Protein AF-Q8VHY5-F1 (afdb_monomer_lite)

Secondary structure (DSSP, 8-state):
-B----STT----B----B--SSS---TT--B---TTEE--TT-PPPTTT----SSEEE-SST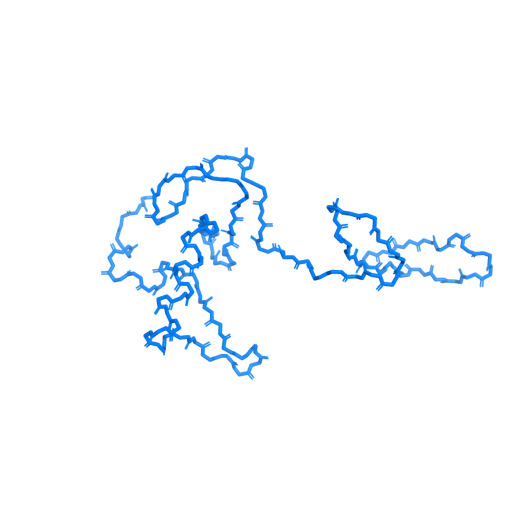T--EEEHHHHHHHHHHHHHTT-PEEETTTEEE---GGGG-TT-SS---

pLDDT: mean 89.67, std 14.35, range [38.22, 98.12]

Foldseek 3Di:
DWDQDPDPPDRGTDDDDFAADPPDDDDPVHTDDDPPQWDAPPVQQAAPPPRHRDPTWGFFPDPVRHIHRPVVVVVVVVVCVVVVNFDQDPVPGTHDHDPCVPPPPPVDDDD

Sequence (111 aa):
MSGECQSPDCPGTRAEFFFKCGAHPTSDKDTSVALNLITNNSRSIPCIACTDVRNPVLVFQCNHRHVICLDCFHLYCVTRLNDRQFVHDAQLGYSLPCVVRFLPGLQGSIP

Structure (mmCIF, N/CA/C/O backbone):
data_AF-Q8VHY5-F1
#
_entry.id   AF-Q8VHY5-F1
#
loop_
_atom_site.group_PDB
_atom_site.id
_atom_site.type_symbol
_atom_site.label_atom_id
_atom_site.label_alt_id
_atom_site.label_comp_id
_atom_site.label_asym_id
_atom_site.label_entity_id
_atom_site.label_seq_id
_atom_site.pdbx_PDB_ins_code
_atom_site.Cartn_x
_atom_site.Cartn_y
_atom_site.Cartn_z
_atom_site.occupancy
_atom_site.B_iso_or_equiv
_atom_site.auth_seq_id
_atom_site.auth_comp_id
_atom_site.auth_asym_id
_atom_site.auth_atom_id
_atom_site.pdbx_PDB_model_num
ATOM 1 N N . MET A 1 1 ? 3.766 -11.323 -19.517 1.00 65.25 1 MET A N 1
ATOM 2 C CA . MET A 1 1 ? 4.165 -10.202 -20.394 1.00 65.25 1 MET A CA 1
ATOM 3 C C . MET A 1 1 ? 5.476 -10.576 -21.051 1.00 65.25 1 MET A C 1
ATOM 5 O O . MET A 1 1 ? 6.367 -11.041 -20.350 1.00 65.25 1 MET A O 1
ATOM 9 N N . SER A 1 2 ? 5.555 -10.430 -22.366 1.00 89.06 2 SER A N 1
ATOM 10 C CA . SER A 1 2 ? 6.717 -10.760 -23.193 1.00 89.06 2 SER A CA 1
ATOM 11 C C . SER A 1 2 ? 7.048 -9.578 -24.099 1.00 89.06 2 SER A C 1
ATOM 13 O O . SER A 1 2 ? 6.198 -8.720 -24.334 1.00 89.06 2 SER A O 1
ATOM 15 N N . GLY A 1 3 ? 8.284 -9.526 -24.573 1.00 91.81 3 GLY A N 1
ATOM 16 C CA . GLY A 1 3 ? 8.780 -8.514 -25.502 1.00 91.81 3 GLY A CA 1
ATOM 17 C C . GLY A 1 3 ? 10.021 -9.030 -26.220 1.00 91.81 3 GLY A C 1
ATOM 18 O O . GLY A 1 3 ? 10.294 -10.224 -26.163 1.00 91.81 3 GLY A O 1
ATOM 19 N N . GLU A 1 4 ? 10.774 -8.143 -26.862 1.00 94.44 4 GLU A N 1
ATOM 20 C CA . GLU A 1 4 ? 12.058 -8.470 -27.492 1.00 94.44 4 GLU A CA 1
ATOM 21 C C . GLU A 1 4 ? 13.159 -7.589 -26.900 1.00 94.44 4 GLU A C 1
ATOM 23 O O . GLU A 1 4 ? 13.036 -6.357 -26.862 1.00 94.44 4 GLU A O 1
ATOM 28 N N . CYS A 1 5 ? 14.225 -8.220 -26.407 1.00 95.81 5 CYS A N 1
ATOM 29 C CA . CYS A 1 5 ? 15.382 -7.512 -25.882 1.00 95.81 5 CYS A CA 1
ATOM 30 C C . CYS A 1 5 ? 16.131 -6.803 -27.015 1.00 95.81 5 CYS A C 1
ATOM 32 O O . CYS A 1 5 ? 16.474 -7.411 -28.021 1.00 95.81 5 CYS A O 1
ATOM 34 N N . GLN A 1 6 ? 16.412 -5.513 -26.829 1.00 96.38 6 GLN A N 1
ATOM 35 C CA . GLN A 1 6 ? 17.095 -4.686 -27.830 1.00 96.38 6 GLN A CA 1
ATOM 36 C C . GLN A 1 6 ? 18.628 -4.806 -27.767 1.00 96.38 6 GLN A C 1
ATOM 38 O O . GLN A 1 6 ? 19.336 -4.130 -28.509 1.00 96.38 6 GLN A O 1
ATOM 43 N N . SER A 1 7 ? 19.164 -5.632 -26.864 1.00 95.19 7 SER A N 1
ATOM 44 C CA . SER A 1 7 ? 20.597 -5.918 -26.821 1.00 95.19 7 SER A CA 1
ATOM 45 C C . SER A 1 7 ? 20.991 -6.835 -27.986 1.00 95.19 7 SER A C 1
ATOM 47 O O . SER A 1 7 ? 20.295 -7.824 -28.228 1.00 95.19 7 SER A O 1
ATOM 49 N N . PRO A 1 8 ? 22.104 -6.550 -28.687 1.00 95.56 8 PRO A N 1
ATOM 50 C CA . PRO A 1 8 ? 22.569 -7.396 -29.781 1.00 95.56 8 PRO A CA 1
ATOM 51 C C . PRO A 1 8 ? 22.825 -8.824 -29.288 1.00 95.56 8 PRO A C 1
ATOM 53 O O . PRO A 1 8 ? 23.297 -9.024 -28.168 1.00 95.56 8 PRO A O 1
ATOM 56 N N . ASP A 1 9 ? 22.465 -9.803 -30.121 1.00 94.62 9 ASP A N 1
ATOM 57 C CA . ASP A 1 9 ? 22.622 -11.242 -29.866 1.00 94.62 9 ASP A CA 1
ATOM 58 C C . ASP A 1 9 ? 21.925 -11.766 -28.593 1.00 94.62 9 ASP A C 1
ATOM 60 O O . ASP A 1 9 ? 22.271 -12.825 -28.066 1.00 94.62 9 ASP A O 1
ATOM 64 N N . CYS A 1 10 ? 20.904 -11.056 -28.097 1.00 94.06 10 CYS A N 1
ATOM 65 C CA . CYS A 1 10 ? 20.124 -11.476 -26.937 1.00 94.06 10 CYS A CA 1
ATOM 66 C C . CYS A 1 10 ? 18.754 -12.043 -27.354 1.00 94.06 10 CYS A C 1
ATOM 68 O O . CYS A 1 10 ? 17.859 -11.276 -27.708 1.00 94.06 10 CYS A O 1
ATOM 70 N N . PRO A 1 11 ? 18.508 -13.362 -27.228 1.00 93.81 11 PRO A N 1
ATOM 71 C CA . PRO A 1 11 ? 17.203 -13.966 -27.523 1.00 93.81 11 PRO A CA 1
ATOM 72 C C . PRO A 1 11 ? 16.173 -13.751 -26.394 1.00 93.81 11 PRO A C 1
ATOM 74 O O . PRO A 1 11 ? 15.187 -14.482 -26.287 1.00 93.81 11 PRO A O 1
ATOM 77 N N . GLY A 1 12 ? 16.420 -12.802 -25.487 1.00 93.19 12 GLY A N 1
ATOM 78 C CA . GLY A 1 12 ? 15.607 -12.578 -24.299 1.00 93.19 12 GLY A CA 1
ATOM 79 C C . GLY A 1 12 ? 14.220 -12.045 -24.649 1.00 93.19 12 GLY A C 1
ATOM 80 O O . GLY A 1 12 ? 14.090 -10.957 -25.204 1.00 93.19 12 GLY A O 1
ATOM 81 N N . THR A 1 13 ? 13.181 -12.790 -24.268 1.00 95.06 13 THR A N 1
ATOM 82 C CA . THR A 1 13 ? 11.778 -12.419 -24.534 1.00 95.06 13 THR A CA 1
ATOM 83 C C . THR A 1 13 ? 10.950 -12.137 -23.281 1.00 95.06 13 THR A C 1
ATOM 85 O O . THR A 1 13 ? 9.778 -11.752 -23.354 1.00 95.06 13 THR A O 1
ATOM 88 N N . ARG A 1 14 ? 11.545 -12.327 -22.100 1.00 95.12 14 ARG A N 1
ATOM 89 C CA . ARG A 1 14 ? 10.889 -12.153 -20.804 1.00 95.12 14 ARG A CA 1
ATOM 90 C C . ARG A 1 14 ? 11.227 -10.786 -20.220 1.00 95.12 14 ARG A C 1
ATOM 92 O O . ARG A 1 14 ? 12.394 -10.455 -20.056 1.00 95.12 14 ARG A O 1
ATOM 99 N N . ALA A 1 15 ? 10.193 -10.032 -19.856 1.00 94.06 15 ALA A N 1
ATOM 100 C CA . ALA A 1 15 ? 10.347 -8.800 -19.094 1.00 94.06 15 ALA A CA 1
ATOM 101 C C . ALA A 1 15 ? 10.432 -9.101 -17.591 1.00 94.06 15 ALA A C 1
ATOM 103 O O . ALA A 1 15 ? 9.618 -9.861 -17.054 1.00 94.06 15 ALA A O 1
ATOM 104 N N . GLU A 1 16 ? 11.385 -8.464 -16.917 1.00 92.56 16 GLU A N 1
ATOM 105 C CA . GLU A 1 16 ? 11.508 -8.455 -15.462 1.00 92.56 16 GLU A CA 1
ATOM 106 C C . GLU A 1 16 ? 11.246 -7.039 -14.951 1.00 92.56 16 GLU A C 1
ATOM 108 O O . GLU A 1 16 ? 11.837 -6.072 -15.428 1.00 92.56 16 GLU A O 1
ATOM 113 N N . PHE A 1 17 ? 10.318 -6.917 -14.001 1.00 93.25 17 PHE A N 1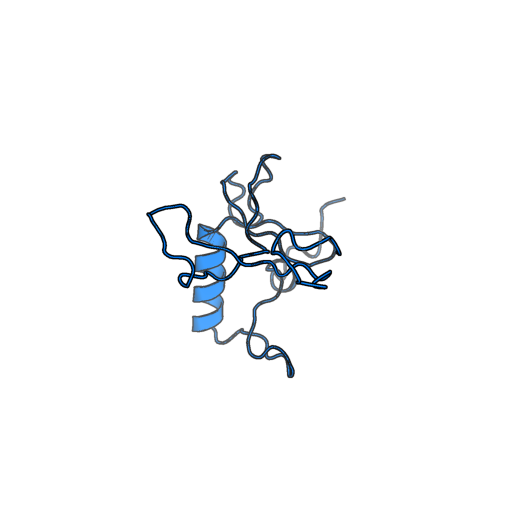
ATOM 114 C CA . PHE A 1 17 ? 9.909 -5.632 -13.444 1.00 93.25 17 PHE A CA 1
ATOM 115 C C . PHE A 1 17 ? 10.512 -5.452 -12.058 1.00 93.25 17 PHE A C 1
ATOM 117 O O . PHE A 1 17 ? 10.428 -6.343 -11.213 1.00 93.25 17 PHE A O 1
ATOM 124 N N . PHE A 1 18 ? 11.054 -4.268 -11.811 1.00 94.31 18 PHE A N 1
ATOM 125 C CA . PHE A 1 18 ? 11.532 -3.838 -10.505 1.00 94.31 18 PHE A CA 1
ATOM 126 C C . PHE A 1 18 ? 11.159 -2.371 -10.289 1.00 94.31 18 PHE A C 1
ATOM 128 O O . PHE A 1 18 ? 10.818 -1.651 -11.229 1.00 94.31 18 PHE A O 1
ATOM 135 N N . PHE A 1 19 ? 11.217 -1.928 -9.037 1.00 94.44 19 PHE A N 1
ATOM 136 C CA . PHE A 1 19 ? 10.914 -0.554 -8.651 1.00 94.44 19 PHE A CA 1
ATOM 137 C C . PHE A 1 19 ? 12.147 0.089 -8.026 1.00 94.44 19 PHE A C 1
ATOM 139 O O . PHE A 1 19 ? 12.989 -0.601 -7.455 1.00 94.44 19 PHE A O 1
ATOM 146 N N . LYS A 1 20 ? 12.237 1.414 -8.128 1.00 95.31 20 LYS A N 1
ATOM 147 C CA . LYS A 1 20 ? 13.257 2.244 -7.478 1.00 95.31 20 LYS A CA 1
ATOM 148 C C . LYS A 1 20 ? 12.569 3.360 -6.691 1.00 95.31 20 LYS A C 1
ATOM 150 O O . LYS A 1 20 ? 11.429 3.722 -6.992 1.00 95.31 20 LYS A O 1
ATOM 155 N N . CYS A 1 21 ? 13.260 3.923 -5.704 1.00 95.00 21 CYS A N 1
ATOM 156 C CA . CYS A 1 21 ? 12.783 5.113 -5.007 1.00 95.00 21 CYS A CA 1
ATOM 157 C C . CYS A 1 21 ? 12.771 6.318 -5.962 1.00 95.00 21 CYS A C 1
ATOM 159 O O . CYS A 1 21 ? 13.777 6.616 -6.599 1.00 95.00 21 CYS A O 1
ATOM 161 N N . GLY A 1 22 ? 11.637 7.019 -6.046 1.00 92.88 22 GLY A N 1
ATOM 162 C CA . GLY A 1 22 ? 11.486 8.214 -6.886 1.00 92.88 22 GLY A CA 1
ATOM 163 C C . GLY A 1 22 ? 11.865 9.532 -6.203 1.00 92.88 22 GLY A C 1
ATOM 164 O O . GLY A 1 22 ? 11.785 10.579 -6.836 1.00 92.88 22 GLY A O 1
ATOM 165 N N . ALA A 1 23 ? 12.236 9.510 -4.918 1.00 94.19 23 ALA A N 1
ATOM 166 C CA . ALA A 1 23 ? 12.495 10.723 -4.134 1.00 94.19 23 ALA A CA 1
ATOM 167 C C . ALA A 1 23 ? 13.939 11.241 -4.244 1.00 94.19 23 ALA A C 1
ATOM 169 O O . ALA A 1 23 ? 14.222 12.364 -3.834 1.00 94.19 23 ALA A O 1
ATOM 170 N N . HIS A 1 24 ? 14.861 10.432 -4.765 1.00 92.00 24 HIS A N 1
ATOM 171 C CA . HIS A 1 24 ? 16.271 10.783 -4.899 1.00 92.00 24 HIS A CA 1
ATOM 172 C C . HIS A 1 24 ? 16.912 10.020 -6.066 1.00 92.00 24 HIS A C 1
ATOM 174 O O . HIS A 1 24 ? 16.368 9.005 -6.509 1.00 92.00 24 HIS A O 1
ATOM 180 N N . PRO A 1 25 ? 18.078 10.470 -6.564 1.00 92.81 25 PRO A N 1
ATOM 181 C CA . PRO A 1 25 ? 18.855 9.704 -7.532 1.00 92.81 25 PRO A CA 1
ATOM 182 C C . PRO A 1 25 ? 19.168 8.295 -7.007 1.00 92.81 25 PRO A C 1
ATOM 184 O O . PRO A 1 25 ? 19.454 8.117 -5.820 1.00 92.81 25 PRO A O 1
ATOM 187 N N . THR A 1 26 ? 19.099 7.296 -7.886 1.00 93.50 26 THR A N 1
ATOM 188 C CA . THR A 1 26 ? 19.331 5.875 -7.575 1.00 93.50 26 THR A CA 1
ATOM 189 C C . THR A 1 26 ? 20.175 5.222 -8.667 1.00 93.50 26 THR A C 1
ATOM 191 O O . THR A 1 26 ? 20.040 5.552 -9.846 1.00 93.50 26 THR A O 1
ATOM 194 N N . SER A 1 27 ? 21.049 4.291 -8.286 1.00 91.00 27 SER A N 1
ATOM 195 C CA . SER A 1 27 ? 21.789 3.443 -9.224 1.00 91.00 27 SER A CA 1
ATOM 196 C C . SER A 1 27 ? 20.906 2.312 -9.767 1.00 91.00 27 SER A C 1
ATOM 198 O O . SER A 1 27 ? 19.767 2.118 -9.340 1.00 91.00 27 SER A O 1
ATOM 200 N N . ASP A 1 28 ? 21.409 1.531 -10.724 1.00 83.38 28 ASP A N 1
ATOM 201 C CA . ASP A 1 28 ? 20.668 0.385 -11.279 1.00 83.38 28 ASP A CA 1
ATOM 202 C C . ASP A 1 28 ? 20.498 -0.783 -10.319 1.00 83.38 28 ASP A C 1
ATOM 204 O O . ASP A 1 28 ? 19.574 -1.575 -10.478 1.00 83.38 28 ASP A O 1
ATOM 208 N N . LYS A 1 29 ? 21.336 -0.856 -9.285 1.00 87.69 29 LYS A N 1
ATOM 209 C CA . LYS A 1 29 ? 21.249 -1.902 -8.264 1.00 87.69 29 LYS A CA 1
ATOM 210 C C . LYS A 1 29 ? 20.331 -1.519 -7.102 1.00 87.69 29 LYS A C 1
ATOM 212 O O . LYS A 1 29 ? 19.952 -2.390 -6.321 1.00 87.69 29 LYS A O 1
ATOM 217 N N . ASP A 1 30 ? 19.937 -0.250 -7.012 1.00 88.94 30 ASP A N 1
ATOM 218 C CA . ASP A 1 30 ? 19.105 0.263 -5.925 1.00 88.94 30 ASP A CA 1
ATOM 219 C C . ASP A 1 30 ? 17.629 -0.031 -6.201 1.00 88.94 30 ASP A C 1
ATOM 221 O O . ASP A 1 30 ? 16.889 0.797 -6.735 1.00 88.94 30 ASP A O 1
ATOM 225 N N . THR A 1 31 ? 17.201 -1.242 -5.848 1.00 93.31 31 THR A N 1
ATOM 226 C CA . THR A 1 31 ? 15.802 -1.668 -5.975 1.00 93.31 31 THR A CA 1
ATOM 227 C C . THR A 1 31 ? 15.010 -1.409 -4.692 1.00 93.31 31 THR A C 1
ATOM 229 O O . THR A 1 31 ? 15.545 -1.356 -3.586 1.00 93.31 31 THR A O 1
ATOM 232 N N . SER A 1 32 ? 13.705 -1.205 -4.833 1.00 94.19 32 SER A N 1
ATOM 233 C CA . SER A 1 32 ? 12.756 -0.987 -3.740 1.00 94.19 32 SER A CA 1
ATOM 234 C C . SER A 1 32 ? 11.566 -1.930 -3.881 1.00 94.19 32 SER A C 1
ATOM 236 O O . SER A 1 32 ? 11.165 -2.285 -4.990 1.00 94.19 32 SER A O 1
ATOM 238 N N . VAL A 1 33 ? 10.981 -2.330 -2.752 1.00 95.12 33 VAL A N 1
ATOM 239 C CA . VAL A 1 33 ? 9.785 -3.181 -2.744 1.00 95.12 33 VAL A CA 1
ATOM 240 C C . VAL A 1 33 ? 8.568 -2.355 -3.151 1.00 95.12 33 VAL A C 1
ATOM 242 O O . VAL A 1 33 ? 8.335 -1.265 -2.629 1.00 95.12 33 VAL A O 1
ATOM 245 N N . ALA A 1 34 ? 7.765 -2.890 -4.067 1.00 94.75 34 ALA A N 1
ATOM 246 C CA . ALA A 1 34 ? 6.507 -2.272 -4.453 1.00 94.75 34 ALA A CA 1
ATOM 247 C C . ALA A 1 34 ? 5.453 -2.466 -3.358 1.00 94.75 34 ALA A C 1
ATOM 249 O O . ALA A 1 34 ? 5.075 -3.592 -3.035 1.00 94.75 34 ALA A O 1
ATOM 250 N N . LEU A 1 35 ? 4.922 -1.365 -2.831 1.00 95.38 35 LEU A N 1
ATOM 251 C CA . LEU A 1 35 ? 3.808 -1.388 -1.885 1.00 95.38 35 LEU A CA 1
ATOM 252 C C . LEU A 1 35 ? 2.482 -1.446 -2.654 1.00 95.38 35 LEU A C 1
ATOM 254 O O . LEU A 1 35 ? 1.750 -0.467 -2.742 1.00 95.38 35 LEU A O 1
ATOM 258 N N . ASN A 1 36 ? 2.181 -2.609 -3.231 1.00 95.19 36 ASN A N 1
ATOM 259 C CA . ASN A 1 36 ? 1.081 -2.829 -4.180 1.00 95.19 36 ASN A CA 1
ATOM 260 C C . ASN A 1 36 ? -0.332 -2.569 -3.623 1.00 95.19 36 ASN A C 1
ATOM 262 O O . ASN A 1 36 ? -1.277 -2.445 -4.399 1.00 95.19 36 ASN A O 1
ATOM 266 N N . LEU A 1 37 ? -0.494 -2.514 -2.299 1.00 95.94 37 LEU A N 1
ATOM 267 C CA . LEU A 1 37 ? -1.771 -2.181 -1.656 1.00 95.94 37 LEU A CA 1
ATOM 268 C C . LEU A 1 37 ? -1.964 -0.671 -1.467 1.00 95.94 37 LEU A C 1
ATOM 270 O O . LEU A 1 37 ? -3.097 -0.218 -1.292 1.00 95.94 37 LEU A O 1
ATOM 274 N N . ILE A 1 38 ? -0.880 0.111 -1.509 1.00 97.31 38 ILE A N 1
ATOM 275 C CA . ILE A 1 38 ? -0.934 1.568 -1.408 1.00 97.31 38 ILE A CA 1
ATOM 276 C C . ILE A 1 38 ? -1.288 2.126 -2.782 1.00 97.31 38 ILE A C 1
ATOM 278 O O . ILE A 1 38 ? -0.598 1.902 -3.771 1.00 97.31 38 ILE A O 1
ATOM 282 N N . THR A 1 39 ? -2.397 2.851 -2.838 1.00 96.56 39 THR A N 1
ATOM 283 C CA . THR A 1 39 ? -2.997 3.352 -4.070 1.00 96.56 39 THR A CA 1
ATOM 284 C C . THR A 1 39 ? -3.233 4.856 -3.957 1.00 96.56 39 THR A C 1
ATOM 286 O O . THR A 1 39 ? -3.582 5.370 -2.892 1.00 96.56 39 THR A O 1
ATOM 289 N N . ASN A 1 40 ? -3.071 5.575 -5.069 1.00 97.38 40 ASN A N 1
ATOM 290 C CA . ASN A 1 40 ? -3.497 6.969 -5.167 1.00 97.38 40 ASN A CA 1
ATOM 291 C C . ASN A 1 40 ? -5.030 7.054 -5.041 1.00 97.38 40 ASN A C 1
ATOM 293 O O . ASN A 1 40 ? -5.758 6.368 -5.762 1.00 97.38 40 ASN A O 1
ATOM 297 N N . ASN A 1 41 ? -5.523 7.900 -4.140 1.00 97.06 41 ASN A N 1
ATOM 298 C CA . ASN A 1 41 ? -6.946 8.086 -3.881 1.00 97.06 41 ASN A CA 1
ATOM 299 C C . ASN A 1 41 ? -7.597 9.073 -4.863 1.00 97.06 41 ASN A C 1
ATOM 301 O O . ASN A 1 41 ? -8.229 10.050 -4.466 1.00 97.06 41 ASN A O 1
ATOM 305 N N . SER A 1 42 ? -7.471 8.811 -6.162 1.00 96.75 42 SER A N 1
ATOM 306 C CA . SER A 1 42 ? -8.023 9.674 -7.218 1.00 96.75 42 SER A CA 1
ATOM 307 C C . SER A 1 42 ? -9.554 9.753 -7.226 1.00 96.75 42 SER A C 1
ATOM 309 O O . SER A 1 42 ? -10.123 10.637 -7.858 1.00 96.75 42 SER A O 1
ATOM 311 N N . ARG A 1 43 ? -10.226 8.827 -6.531 1.00 96.56 43 ARG A N 1
ATOM 312 C CA . ARG A 1 43 ? -11.688 8.769 -6.391 1.00 96.56 43 ARG A CA 1
ATOM 313 C C . ARG A 1 43 ? -12.199 9.411 -5.100 1.00 96.56 43 ARG A C 1
ATOM 315 O O . ARG A 1 43 ? -13.391 9.314 -4.831 1.00 96.56 43 ARG A O 1
ATOM 322 N N . SER A 1 44 ? -11.319 10.019 -4.300 1.00 96.69 44 SER A N 1
ATOM 323 C CA . SER A 1 44 ? -11.678 10.685 -3.042 1.00 96.69 44 SER A CA 1
ATOM 324 C C . SER A 1 44 ? -12.473 9.788 -2.083 1.00 96.69 44 SER A C 1
ATOM 326 O O . SER A 1 44 ? -13.402 10.242 -1.420 1.00 96.69 44 SER A O 1
ATOM 328 N N . ILE A 1 45 ? -12.128 8.496 -2.019 1.00 97.25 45 ILE A N 1
ATOM 329 C CA . ILE A 1 45 ? -12.807 7.532 -1.148 1.00 97.25 45 ILE A CA 1
ATOM 330 C C . ILE A 1 45 ? -12.433 7.838 0.311 1.00 97.25 45 ILE A C 1
ATOM 332 O O . ILE A 1 45 ? -11.235 7.919 0.613 1.00 97.25 45 ILE A O 1
ATOM 336 N N . PRO A 1 46 ? -13.409 8.013 1.217 1.00 97.38 46 PRO A N 1
ATOM 337 C CA . PRO A 1 46 ? -13.132 8.293 2.619 1.00 97.38 46 PRO A CA 1
ATOM 338 C C . PRO A 1 46 ? -12.525 7.076 3.326 1.00 97.38 46 PRO A C 1
ATOM 340 O O . PRO A 1 46 ? -12.808 5.922 2.999 1.00 97.38 46 PRO A O 1
ATOM 343 N N . CYS A 1 47 ? -11.684 7.338 4.325 1.00 97.44 47 CYS A N 1
ATOM 344 C CA . CYS A 1 47 ? -11.132 6.314 5.201 1.00 97.44 47 CYS A CA 1
ATOM 345 C C . CYS A 1 47 ? -12.248 5.630 6.000 1.00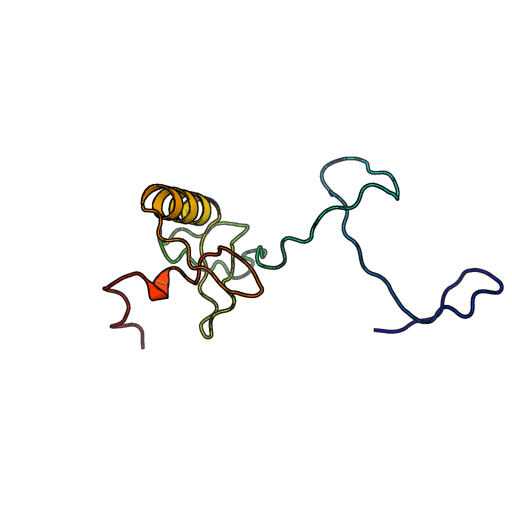 97.44 47 CYS A C 1
ATOM 347 O O . CYS A 1 47 ? -13.055 6.299 6.638 1.00 97.44 47 CYS A O 1
ATOM 349 N N . ILE A 1 48 ? -12.238 4.299 6.062 1.00 96.00 48 ILE A N 1
ATOM 350 C CA . ILE A 1 48 ? -13.244 3.538 6.815 1.00 96.00 48 ILE A CA 1
ATOM 351 C C . ILE A 1 48 ? -13.224 3.783 8.333 1.00 96.00 48 ILE A C 1
ATOM 353 O O . ILE A 1 48 ? -14.213 3.520 9.006 1.00 96.00 48 ILE A O 1
ATOM 357 N N . ALA A 1 49 ? -12.102 4.258 8.883 1.00 94.75 49 ALA A N 1
ATOM 358 C CA . ALA A 1 49 ? -11.945 4.473 10.320 1.00 94.75 49 ALA A CA 1
ATOM 359 C C . ALA A 1 49 ? -12.256 5.917 10.739 1.00 94.75 49 ALA A C 1
ATOM 361 O O . ALA A 1 49 ? -13.023 6.128 11.671 1.00 94.75 49 ALA A O 1
ATOM 362 N N . CYS A 1 50 ? -11.664 6.909 10.065 1.00 96.56 50 CYS A N 1
ATOM 363 C CA . CYS A 1 50 ? -11.815 8.321 10.437 1.00 96.56 50 CYS A CA 1
ATOM 364 C C . CYS A 1 50 ? -12.733 9.122 9.513 1.00 96.56 50 CYS A C 1
ATOM 366 O O . CYS A 1 50 ? -12.955 10.297 9.775 1.00 96.56 50 CYS A O 1
ATOM 368 N N . THR A 1 51 ? -13.250 8.533 8.431 1.00 96.06 51 THR A N 1
ATOM 369 C CA . THR A 1 51 ? -14.097 9.185 7.410 1.00 96.06 51 THR A CA 1
ATOM 370 C C . THR A 1 51 ? -13.439 10.320 6.609 1.00 96.06 51 THR A C 1
ATOM 372 O O . THR A 1 51 ? -14.005 10.761 5.613 1.00 96.06 51 THR A O 1
ATOM 375 N N . ASP A 1 52 ? -12.209 10.723 6.944 1.00 97.38 52 ASP A N 1
ATOM 376 C CA . ASP A 1 52 ? -11.433 11.691 6.163 1.00 97.38 52 ASP A CA 1
ATOM 377 C C . ASP A 1 52 ? -11.059 11.156 4.774 1.00 97.38 52 ASP A C 1
ATOM 379 O O . ASP A 1 52 ? -10.693 9.988 4.602 1.00 97.38 52 ASP A O 1
ATOM 383 N N . VAL A 1 53 ? -11.008 12.058 3.792 1.00 97.19 53 VAL A N 1
ATOM 384 C CA . VAL A 1 53 ? -10.399 11.803 2.481 1.00 97.19 53 VAL A CA 1
ATOM 385 C C . VAL A 1 53 ? -8.907 12.140 2.545 1.00 97.19 53 VAL A C 1
ATOM 387 O O . VAL A 1 53 ? -8.525 13.290 2.750 1.00 97.19 53 VAL A O 1
ATOM 390 N N . ARG A 1 54 ? -8.045 11.133 2.363 1.00 97.69 54 ARG A N 1
ATOM 391 C CA . ARG A 1 54 ? -6.574 11.268 2.362 1.00 97.69 54 ARG A CA 1
ATOM 392 C C . ARG A 1 54 ? -5.972 10.695 1.083 1.00 97.69 54 ARG A C 1
ATOM 394 O O . ARG A 1 54 ? -6.624 9.919 0.390 1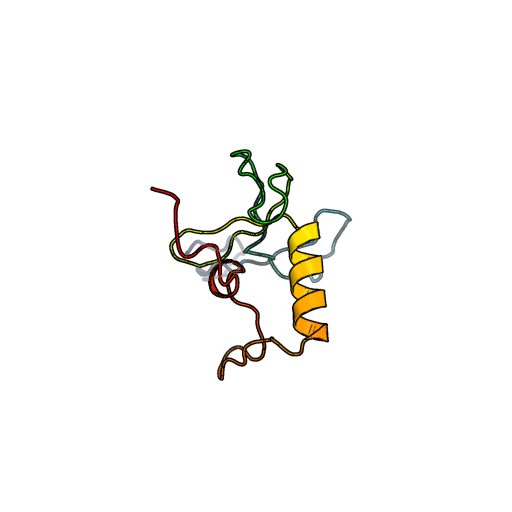.00 97.69 54 ARG A O 1
ATOM 401 N N . ASN A 1 55 ? -4.727 11.054 0.783 1.00 96.94 55 ASN A N 1
ATOM 402 C CA . ASN A 1 55 ? -3.965 10.494 -0.328 1.00 96.94 55 ASN A CA 1
ATOM 403 C C . ASN A 1 55 ? -2.478 10.369 0.058 1.00 96.94 55 ASN A C 1
ATOM 405 O O . ASN A 1 55 ? -1.921 11.356 0.538 1.00 96.94 55 ASN A O 1
ATOM 409 N N . PRO A 1 56 ? -1.819 9.221 -0.179 1.00 97.44 56 PRO A N 1
ATOM 410 C CA . PRO A 1 56 ? -2.372 7.952 -0.667 1.00 97.44 56 PRO A CA 1
ATOM 411 C C . PRO A 1 56 ? -3.182 7.193 0.400 1.00 97.44 56 PRO A C 1
ATOM 413 O O . PRO A 1 56 ? -3.229 7.577 1.569 1.00 97.44 56 PRO A O 1
ATOM 416 N N . VAL A 1 57 ? -3.840 6.109 -0.017 1.00 98.06 57 VAL A N 1
ATOM 417 C CA . VAL A 1 57 ? -4.623 5.209 0.850 1.00 98.06 57 VAL A CA 1
ATOM 418 C C . VAL A 1 57 ? -4.204 3.759 0.647 1.00 98.06 57 VAL A C 1
ATOM 420 O O . VAL A 1 57 ? -3.692 3.398 -0.410 1.00 98.06 57 VAL A O 1
ATOM 423 N N . LEU A 1 58 ? -4.445 2.910 1.643 1.00 98.12 58 LEU A N 1
ATOM 424 C CA . LEU A 1 58 ? -4.284 1.465 1.523 1.00 98.12 58 LEU A CA 1
ATOM 425 C C . LEU A 1 58 ? -5.631 0.821 1.182 1.00 98.12 58 LEU A C 1
ATOM 427 O O . LEU A 1 58 ? -6.647 1.104 1.820 1.00 98.12 58 LEU A O 1
ATOM 431 N N . VAL A 1 59 ? -5.629 -0.065 0.185 1.00 97.50 59 VAL A N 1
ATOM 432 C CA . VAL A 1 59 ? -6.810 -0.817 -0.255 1.00 97.50 59 VAL A CA 1
ATOM 433 C C . VAL A 1 59 ? -6.625 -2.293 0.085 1.00 97.50 59 VAL A C 1
ATOM 435 O O . VAL A 1 59 ? -5.765 -2.968 -0.478 1.00 97.50 59 VAL A O 1
ATOM 438 N N . PHE A 1 60 ? -7.443 -2.818 0.996 1.00 96.19 60 PHE A N 1
ATOM 439 C CA . PHE A 1 60 ? -7.387 -4.232 1.374 1.00 96.19 60 PHE A CA 1
ATOM 440 C C . PHE A 1 60 ? -7.855 -5.144 0.231 1.00 96.19 60 PHE A C 1
ATOM 442 O O . PHE A 1 60 ? -8.808 -4.830 -0.477 1.00 96.19 60 PHE A O 1
ATOM 449 N N . GLN A 1 61 ? -7.282 -6.345 0.123 1.00 93.69 61 GLN A N 1
ATOM 450 C CA . GLN A 1 61 ? -7.666 -7.366 -0.872 1.00 93.69 61 GLN A CA 1
ATOM 451 C C . GLN A 1 61 ? -8.898 -8.200 -0.462 1.00 93.69 61 GLN A C 1
ATOM 453 O O . GLN A 1 61 ? -9.017 -9.373 -0.795 1.00 93.69 61 GLN A O 1
ATOM 458 N N . CYS A 1 62 ? -9.822 -7.610 0.294 1.00 93.31 62 CYS A N 1
ATOM 459 C CA . CYS A 1 62 ? -11.110 -8.236 0.606 1.00 93.31 62 CYS A CA 1
ATOM 460 C C . CYS A 1 62 ? -12.128 -7.987 -0.522 1.00 93.31 62 CYS A C 1
ATOM 462 O O . CYS A 1 62 ? -11.929 -7.081 -1.329 1.00 93.31 62 CYS A O 1
ATOM 464 N N . ASN A 1 63 ? -13.242 -8.729 -0.553 1.00 92.75 63 ASN A N 1
ATOM 465 C CA . ASN A 1 63 ? -14.252 -8.627 -1.623 1.00 92.75 63 ASN A CA 1
ATOM 466 C C . ASN A 1 63 ? -14.754 -7.191 -1.863 1.00 92.75 63 ASN A C 1
ATOM 468 O O . ASN A 1 63 ? -14.914 -6.782 -3.007 1.00 92.75 63 ASN A O 1
ATOM 472 N N . HIS A 1 64 ? -14.941 -6.412 -0.794 1.00 93.56 64 HIS A N 1
ATOM 473 C CA . HIS A 1 64 ? -15.413 -5.022 -0.867 1.00 93.56 64 HIS A CA 1
ATOM 474 C C . HIS A 1 64 ? -14.293 -3.993 -1.065 1.00 93.56 64 HIS A C 1
ATOM 476 O O . HIS A 1 64 ? -14.565 -2.800 -1.128 1.00 93.56 64 HIS A O 1
ATOM 482 N N . ARG A 1 65 ? -13.028 -4.434 -1.135 1.00 93.88 65 ARG A N 1
ATOM 483 C CA . ARG A 1 65 ? -11.849 -3.571 -1.299 1.00 93.88 65 ARG A CA 1
ATOM 484 C C . ARG A 1 65 ? -11.841 -2.367 -0.346 1.00 93.88 65 ARG A C 1
ATOM 486 O O . ARG A 1 65 ? -11.650 -1.233 -0.778 1.00 93.88 65 ARG A O 1
ATOM 493 N N . HIS A 1 66 ? -12.064 -2.616 0.948 1.00 96.12 66 HIS A N 1
ATOM 494 C CA . HIS A 1 66 ? -12.124 -1.555 1.957 1.00 96.12 66 HIS A CA 1
ATOM 495 C C . HIS A 1 66 ? -10.869 -0.672 1.941 1.00 96.12 66 HIS A C 1
ATOM 497 O O . HIS A 1 66 ? -9.747 -1.169 1.799 1.00 96.12 66 HIS A O 1
ATOM 503 N N . VAL A 1 67 ? -11.085 0.630 2.133 1.00 97.12 67 VAL A N 1
ATOM 504 C CA . VAL A 1 67 ? -10.064 1.677 2.040 1.00 97.12 67 VAL A CA 1
ATOM 505 C C . VAL A 1 67 ? -9.772 2.256 3.422 1.00 97.12 67 VAL A C 1
ATOM 507 O O . VAL A 1 67 ? -10.688 2.575 4.179 1.00 97.12 67 VAL A O 1
ATOM 510 N N . ILE A 1 68 ? -8.492 2.415 3.753 1.00 97.94 68 ILE A N 1
ATOM 511 C CA . ILE A 1 68 ? -8.025 3.024 5.004 1.00 97.94 68 ILE A CA 1
ATOM 512 C C . ILE A 1 68 ? -6.894 4.018 4.702 1.00 97.94 68 ILE A C 1
ATOM 514 O O . ILE A 1 68 ? -6.048 3.761 3.844 1.00 97.94 68 ILE A O 1
ATOM 518 N N . CYS A 1 69 ? -6.868 5.173 5.370 1.00 98.12 69 CYS A N 1
ATOM 519 C CA . CYS A 1 69 ? -5.732 6.093 5.257 1.00 98.12 69 CYS A CA 1
ATOM 520 C C . CYS A 1 69 ? -4.493 5.521 5.968 1.00 98.12 69 CYS A C 1
ATOM 522 O O . CYS A 1 69 ? -4.610 4.655 6.838 1.00 98.12 69 CYS A O 1
ATOM 524 N N . LEU A 1 70 ? -3.300 6.003 5.608 1.00 97.94 70 LEU A N 1
ATOM 525 C CA . LEU A 1 70 ? -2.052 5.464 6.159 1.00 97.94 70 LEU A CA 1
ATOM 526 C C . LEU A 1 70 ? -1.902 5.710 7.668 1.00 97.94 70 LEU A C 1
ATOM 528 O O . LEU A 1 70 ? -1.413 4.830 8.371 1.00 97.94 70 LEU A O 1
ATOM 532 N N . ASP A 1 71 ? -2.399 6.838 8.178 1.00 97.75 71 ASP A N 1
ATOM 533 C CA . ASP A 1 71 ? -2.356 7.155 9.611 1.00 97.75 71 ASP A CA 1
ATOM 534 C C . ASP A 1 71 ? -3.208 6.166 10.425 1.00 97.75 71 ASP A C 1
ATOM 536 O O . ASP A 1 71 ? -2.742 5.564 11.395 1.00 97.75 71 ASP A O 1
ATOM 540 N N . CYS A 1 72 ? -4.452 5.923 9.988 1.00 97.31 72 CYS A N 1
ATOM 541 C CA . CYS A 1 72 ? -5.326 4.934 10.620 1.00 97.31 72 CYS A CA 1
ATOM 542 C C . CYS A 1 72 ? -4.801 3.507 10.446 1.00 97.31 72 CYS A C 1
ATOM 544 O O . CYS A 1 72 ? -4.994 2.681 11.336 1.00 97.31 72 CYS A O 1
ATOM 546 N N . PHE A 1 73 ? -4.133 3.203 9.330 1.00 97.44 73 PHE A N 1
ATOM 547 C CA . PHE A 1 73 ? -3.498 1.905 9.129 1.00 97.44 73 PHE A CA 1
ATOM 548 C C . PHE A 1 73 ? -2.339 1.683 10.106 1.00 97.44 73 PHE A C 1
ATOM 550 O O . PHE A 1 73 ? -2.263 0.622 10.721 1.00 97.44 73 PHE A O 1
ATOM 557 N N . HIS A 1 74 ? -1.485 2.687 10.316 1.00 97.38 74 HIS A N 1
ATOM 558 C CA . HIS A 1 74 ? -0.421 2.622 11.316 1.00 97.38 74 HIS A CA 1
ATOM 559 C C . HIS A 1 74 ? -0.991 2.380 12.719 1.00 97.38 74 HIS A C 1
ATOM 561 O O . HIS A 1 74 ? -0.551 1.463 13.413 1.00 97.38 74 HIS A O 1
ATOM 567 N N . LEU A 1 75 ? -2.012 3.150 13.114 1.00 96.38 75 LEU A N 1
ATOM 568 C CA . LEU A 1 75 ? -2.675 2.968 14.406 1.00 96.38 75 LEU A CA 1
ATOM 569 C C . LEU A 1 75 ? -3.267 1.559 14.544 1.00 96.38 75 LEU A C 1
ATOM 571 O O . LEU A 1 75 ? -3.038 0.899 15.552 1.00 96.38 75 LEU A O 1
ATOM 575 N N . TYR A 1 76 ? -3.957 1.067 13.511 1.00 95.25 76 TYR A N 1
ATOM 576 C CA . TYR A 1 76 ? -4.497 -0.292 13.480 1.00 95.25 76 TYR A CA 1
ATOM 577 C C . TYR A 1 76 ? -3.409 -1.351 13.707 1.00 95.25 76 TYR A C 1
ATOM 579 O O . TYR A 1 76 ? -3.582 -2.231 14.552 1.00 95.25 76 TYR A O 1
ATOM 587 N N . CYS A 1 77 ? -2.274 -1.244 13.012 1.00 95.69 77 CYS A N 1
ATOM 588 C CA . CYS A 1 77 ? -1.150 -2.163 13.173 1.00 95.69 77 CYS A CA 1
ATOM 589 C C . CYS A 1 77 ? -0.573 -2.133 14.592 1.00 95.69 77 CYS A C 1
ATOM 591 O O . CYS A 1 77 ? -0.383 -3.190 15.193 1.00 95.69 77 CYS A O 1
ATOM 593 N N . VAL A 1 78 ? -0.329 -0.942 15.146 1.00 96.19 78 VAL A N 1
ATOM 594 C CA . VAL A 1 78 ? 0.243 -0.784 16.492 1.00 96.19 78 VAL A CA 1
ATOM 595 C C . VAL A 1 78 ? -0.707 -1.309 17.565 1.00 96.19 78 VAL A C 1
ATOM 597 O O . VAL A 1 78 ? -0.280 -2.070 18.431 1.00 96.19 78 VAL A O 1
ATOM 600 N N . THR A 1 79 ? -1.999 -0.974 17.496 1.00 93.94 79 THR A N 1
ATOM 601 C CA . THR A 1 79 ? -3.001 -1.489 18.441 1.00 93.94 79 THR A CA 1
ATOM 602 C C . THR A 1 79 ? -3.042 -3.015 18.412 1.00 93.94 79 THR A C 1
ATOM 604 O O . THR A 1 79 ? -2.946 -3.652 19.456 1.00 93.94 79 THR A O 1
ATOM 607 N N . ARG A 1 80 ? -3.087 -3.631 17.222 1.00 93.00 80 ARG A N 1
ATOM 608 C CA . ARG A 1 80 ? -3.126 -5.099 17.105 1.00 93.00 80 ARG A CA 1
ATOM 609 C C . ARG A 1 80 ? -1.826 -5.766 17.533 1.00 93.00 80 ARG A C 1
ATOM 611 O O . ARG A 1 80 ? -1.866 -6.902 17.999 1.00 93.00 80 ARG A O 1
ATOM 618 N N . LEU A 1 81 ? -0.692 -5.087 17.387 1.00 94.69 81 LEU A N 1
ATOM 619 C CA . LEU A 1 81 ? 0.592 -5.590 17.860 1.00 94.69 81 LEU A CA 1
ATOM 620 C C . LEU A 1 81 ? 0.616 -5.623 19.391 1.00 94.69 81 LEU A C 1
ATOM 622 O O . LEU A 1 81 ? 0.952 -6.655 19.971 1.00 94.69 81 LEU A O 1
ATOM 626 N N . ASN A 1 82 ? 0.188 -4.531 20.029 1.00 94.94 82 ASN A N 1
ATOM 627 C CA . ASN A 1 82 ? 0.100 -4.422 21.486 1.00 94.94 82 ASN A CA 1
ATOM 628 C C . ASN A 1 82 ? -0.863 -5.461 22.078 1.00 94.94 82 ASN A C 1
ATOM 630 O O . ASN A 1 82 ? -0.526 -6.122 23.059 1.00 94.94 82 ASN A O 1
ATOM 634 N N . ASP A 1 83 ? -2.007 -5.676 21.426 1.00 94.31 83 ASP A N 1
ATOM 635 C CA . ASP A 1 83 ? -3.025 -6.637 21.866 1.00 94.31 83 ASP A CA 1
ATOM 636 C C . ASP A 1 83 ? -2.705 -8.091 21.467 1.00 94.31 83 ASP A C 1
ATOM 638 O O . ASP A 1 83 ? -3.459 -9.006 21.801 1.00 94.31 83 ASP A O 1
ATOM 642 N N . ARG A 1 84 ? -1.594 -8.328 20.749 1.00 92.62 84 ARG A N 1
ATOM 643 C CA . ARG A 1 84 ? -1.181 -9.642 20.211 1.00 92.62 84 ARG A CA 1
ATOM 644 C C . ARG A 1 84 ? -2.242 -10.295 19.315 1.00 92.62 84 ARG A C 1
ATOM 646 O O . ARG A 1 84 ? -2.433 -11.506 19.331 1.00 92.62 84 ARG A O 1
ATOM 653 N N . GLN A 1 85 ? -2.922 -9.486 18.509 1.00 91.50 85 GLN A N 1
ATOM 654 C CA . GLN A 1 85 ? -4.039 -9.890 17.646 1.00 91.50 85 GLN A CA 1
ATOM 655 C C . GLN A 1 85 ? -3.647 -10.035 16.168 1.00 91.50 85 GLN A C 1
ATOM 657 O O . GLN A 1 85 ? -4.491 -9.925 15.277 1.00 91.50 85 GLN A O 1
ATOM 662 N N . PHE A 1 86 ? -2.364 -10.269 15.890 1.00 92.38 86 PHE A N 1
ATOM 663 C CA . PHE A 1 86 ? -1.918 -10.662 14.556 1.00 92.38 86 PHE A CA 1
ATOM 664 C C . PHE A 1 86 ? -2.378 -12.087 14.248 1.00 92.38 86 PHE A C 1
ATOM 666 O O . PHE A 1 86 ? -2.355 -12.966 15.109 1.00 92.38 86 PHE A O 1
ATOM 673 N N . VAL A 1 87 ? -2.780 -12.319 13.003 1.00 91.94 87 VAL A N 1
ATOM 674 C CA . VAL A 1 87 ? -3.227 -13.631 12.536 1.00 91.94 87 VAL A CA 1
ATOM 675 C C . VAL A 1 87 ? -2.036 -14.346 11.918 1.00 91.94 87 VAL A C 1
ATOM 677 O O . VAL A 1 87 ? -1.396 -13.812 11.013 1.00 91.94 87 VAL A O 1
ATOM 680 N N . HIS A 1 88 ? -1.738 -15.546 12.410 1.00 92.81 88 HIS A N 1
ATOM 681 C CA . HIS A 1 88 ? -0.720 -16.407 11.824 1.00 92.81 88 HIS A CA 1
ATOM 682 C C . HIS A 1 88 ? -1.295 -17.181 10.635 1.00 92.81 88 HIS A C 1
ATOM 684 O O . HIS A 1 88 ? -2.241 -17.954 10.788 1.00 92.81 88 HIS A O 1
ATOM 690 N N . ASP A 1 89 ? -0.686 -17.004 9.473 1.00 92.50 89 ASP A N 1
ATOM 691 C CA . ASP A 1 89 ? -0.877 -17.823 8.287 1.00 92.50 89 ASP A CA 1
ATOM 692 C C . ASP A 1 89 ? 0.346 -18.734 8.099 1.00 92.50 89 ASP A C 1
ATOM 694 O O . ASP A 1 89 ? 1.488 -18.293 8.221 1.00 92.50 89 ASP A O 1
ATOM 698 N N . ALA A 1 90 ? 0.121 -20.017 7.809 1.00 90.94 90 ALA A N 1
ATOM 699 C CA . ALA A 1 90 ? 1.195 -21.009 7.743 1.00 90.94 90 ALA A CA 1
ATOM 700 C C . ALA A 1 90 ? 2.197 -20.781 6.594 1.00 90.94 90 ALA A C 1
ATOM 702 O O . ALA A 1 90 ? 3.315 -21.285 6.668 1.00 90.94 90 ALA A O 1
ATOM 703 N N . GLN A 1 91 ? 1.814 -20.052 5.541 1.00 93.12 91 GLN A N 1
ATOM 704 C CA . GLN A 1 91 ? 2.670 -19.765 4.386 1.00 93.12 91 GLN A CA 1
ATO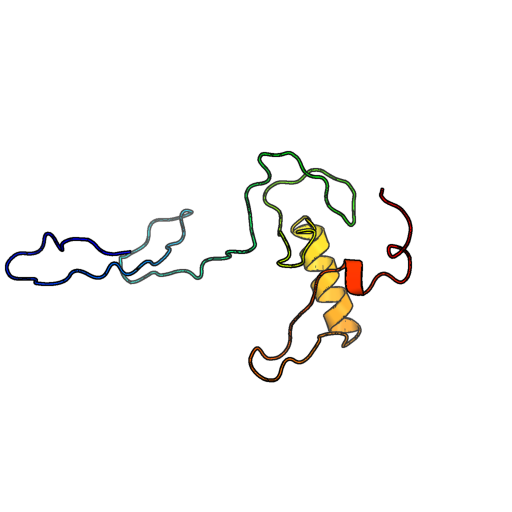M 705 C C . GLN A 1 91 ? 3.182 -18.321 4.385 1.00 93.12 91 GLN A C 1
ATOM 707 O O . GLN A 1 91 ? 4.302 -18.070 3.946 1.00 93.12 91 GLN A O 1
ATOM 712 N N . LEU A 1 92 ? 2.374 -17.373 4.870 1.00 88.94 92 LEU A N 1
ATOM 713 C CA . LEU A 1 92 ? 2.686 -15.939 4.847 1.00 88.94 92 LEU A CA 1
ATOM 714 C C . LEU A 1 92 ? 3.298 -15.425 6.161 1.00 88.94 92 LEU A C 1
ATOM 716 O O . LEU A 1 92 ? 3.898 -14.351 6.173 1.00 88.94 92 LEU A O 1
ATOM 720 N N . GLY A 1 93 ? 3.153 -16.165 7.262 1.00 93.44 93 GLY A N 1
ATOM 721 C CA . GLY A 1 93 ? 3.551 -15.738 8.602 1.00 93.44 93 GLY A CA 1
ATOM 722 C C . GLY A 1 93 ? 2.487 -14.875 9.287 1.00 93.44 93 GLY A C 1
ATOM 723 O O . GLY A 1 93 ? 1.288 -15.049 9.077 1.00 93.44 93 GLY A O 1
ATOM 724 N N . TYR A 1 94 ? 2.905 -13.945 10.147 1.00 94.44 94 TYR A N 1
ATOM 725 C CA . TYR A 1 94 ? 1.977 -13.079 10.881 1.00 94.44 94 TYR A CA 1
ATOM 726 C C . TYR A 1 94 ? 1.539 -11.879 10.041 1.00 94.44 94 TYR A C 1
ATOM 728 O O . TYR A 1 94 ? 2.368 -11.097 9.580 1.00 94.44 94 TYR A O 1
ATOM 736 N N . SER A 1 95 ? 0.229 -11.699 9.892 1.00 93.88 95 SER A N 1
ATOM 737 C CA . SER A 1 95 ? -0.354 -10.596 9.128 1.00 93.88 95 SER A CA 1
ATOM 738 C C . SER A 1 95 ? -1.654 -10.086 9.754 1.00 93.88 95 SER A C 1
ATOM 740 O O . SER A 1 95 ? -2.142 -10.607 10.761 1.00 93.88 95 SER A O 1
ATOM 742 N N . LEU A 1 96 ? -2.217 -9.037 9.157 1.00 93.12 96 LEU A N 1
ATOM 743 C CA . LEU A 1 96 ? -3.481 -8.435 9.561 1.00 93.12 96 LEU A CA 1
ATOM 744 C C . LEU A 1 96 ? -4.486 -8.496 8.408 1.00 93.12 96 LEU A C 1
ATOM 746 O O . LEU A 1 96 ? -4.172 -8.073 7.292 1.00 93.12 96 LEU A O 1
ATOM 750 N N . PRO A 1 97 ? -5.712 -8.988 8.645 1.00 93.00 97 PRO A N 1
ATOM 751 C CA . PRO A 1 97 ? -6.760 -8.928 7.643 1.00 93.00 97 PRO A CA 1
ATOM 752 C C . PRO A 1 97 ? -7.375 -7.522 7.587 1.00 93.00 97 PRO A C 1
ATOM 754 O O . PRO A 1 97 ? -6.985 -6.594 8.291 1.00 93.00 97 PRO A O 1
ATOM 757 N N . CYS A 1 98 ? -8.391 -7.369 6.740 1.00 93.44 98 CYS A N 1
ATOM 758 C CA . CYS A 1 98 ? -9.177 -6.144 6.685 1.00 93.44 98 CYS A CA 1
ATOM 759 C C . CYS A 1 98 ? -9.797 -5.796 8.051 1.00 93.44 98 CYS A C 1
ATOM 761 O O . CYS A 1 98 ? -10.402 -6.654 8.698 1.00 93.44 98 CYS A O 1
ATOM 763 N N . VAL A 1 99 ? -9.735 -4.512 8.419 1.00 88.94 99 VAL A N 1
ATOM 764 C CA . VAL A 1 99 ? -10.245 -3.969 9.690 1.00 88.94 99 VAL A CA 1
ATOM 765 C C . VAL A 1 99 ? -11.715 -4.317 9.971 1.00 88.94 99 VAL A C 1
ATOM 767 O O . VAL A 1 99 ? -12.079 -4.564 11.118 1.00 88.94 99 VAL A O 1
ATOM 770 N N . VAL A 1 100 ? -12.552 -4.440 8.933 1.00 83.69 100 VAL A N 1
ATOM 771 C CA . VAL A 1 100 ? -13.989 -4.752 9.075 1.00 83.69 100 VAL A CA 1
ATOM 772 C C . VAL A 1 100 ? -14.237 -6.169 9.586 1.00 83.69 100 VAL A C 1
ATOM 774 O O . VAL A 1 100 ? -15.210 -6.395 10.295 1.00 83.69 100 VAL A O 1
ATOM 777 N N . ARG A 1 101 ? -13.339 -7.127 9.311 1.00 69.06 101 ARG A N 1
ATOM 778 C CA . ARG A 1 101 ? -13.478 -8.497 9.841 1.00 69.06 101 ARG A CA 1
ATOM 779 C C . ARG A 1 101 ? -13.364 -8.564 11.368 1.00 69.06 101 ARG A C 1
ATOM 781 O O . ARG A 1 101 ? -13.706 -9.591 11.940 1.00 69.06 101 ARG A O 1
ATOM 788 N N . PHE A 1 102 ? -12.907 -7.493 12.014 1.00 56.12 102 PHE A N 1
ATOM 789 C CA . PHE A 1 102 ? -12.644 -7.451 13.449 1.00 56.12 102 PHE A CA 1
ATOM 790 C C . PHE A 1 102 ? -13.360 -6.327 14.201 1.00 56.12 102 PHE A C 1
ATOM 792 O O . PHE A 1 102 ? -13.088 -6.139 15.386 1.00 56.12 102 PHE A O 1
ATOM 799 N N . LEU A 1 103 ? -14.253 -5.580 13.551 1.00 50.19 103 LEU A N 1
ATOM 800 C CA . LEU A 1 103 ? -15.129 -4.637 14.239 1.00 50.19 103 LEU A CA 1
ATOM 801 C C . LEU A 1 103 ? -16.456 -5.353 14.544 1.00 50.19 103 LEU A C 1
ATOM 803 O O . LEU A 1 103 ? -17.240 -5.558 13.613 1.00 50.19 103 LEU A O 1
ATOM 807 N N . PRO A 1 104 ? -16.737 -5.743 15.809 1.00 42.59 104 PRO A N 1
ATOM 808 C CA . PRO A 1 104 ? -18.004 -6.361 16.220 1.00 42.59 104 PRO A CA 1
ATOM 809 C C . PRO A 1 104 ? -19.164 -5.340 16.241 1.00 42.59 104 PRO A C 1
ATOM 811 O O . PRO A 1 104 ? -19.877 -5.201 17.226 1.00 42.59 104 PRO A O 1
ATOM 814 N N . GLY A 1 105 ? -19.332 -4.595 15.146 1.00 48.81 105 GLY A N 1
ATOM 815 C CA . GLY A 1 105 ? -20.326 -3.529 14.997 1.00 48.81 105 GLY A CA 1
ATOM 816 C C . GLY A 1 105 ? -20.555 -3.039 13.562 1.00 48.81 105 GLY A C 1
ATOM 817 O O . GLY A 1 105 ? -21.444 -2.226 13.354 1.00 48.81 105 GLY A O 1
ATOM 818 N N . LEU A 1 106 ? -19.808 -3.536 12.563 1.00 48.38 106 LEU A N 1
ATOM 819 C CA . LEU A 1 106 ? -19.997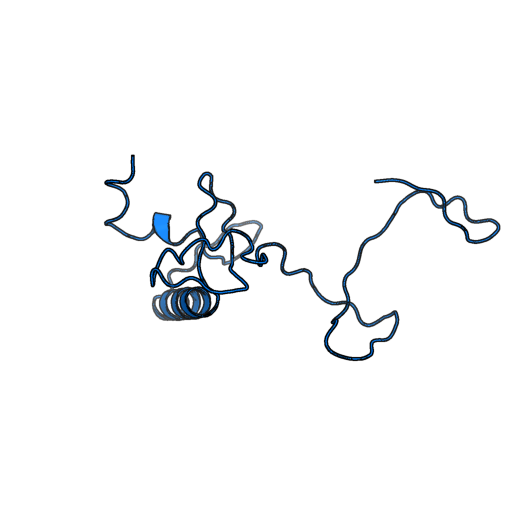 -3.184 11.140 1.00 48.38 106 LEU A CA 1
ATOM 820 C C . LEU A 1 106 ? -20.503 -4.354 10.278 1.00 48.38 106 LEU A C 1
ATOM 822 O O . LEU A 1 106 ? -20.518 -4.264 9.055 1.00 48.38 106 LEU A O 1
ATOM 826 N N . GLN A 1 107 ? -20.946 -5.456 10.895 1.00 46.19 107 GLN A N 1
ATOM 827 C CA . GLN A 1 107 ? -21.665 -6.525 10.181 1.00 46.19 107 GLN A CA 1
ATOM 828 C C . GLN A 1 107 ? -23.131 -6.165 9.874 1.00 46.19 107 GLN A C 1
ATOM 830 O O . GLN A 1 107 ? -23.830 -6.950 9.241 1.00 46.19 107 GLN A O 1
ATOM 835 N N . GLY A 1 108 ? -23.600 -4.985 10.289 1.00 45.38 108 GLY A N 1
ATOM 836 C CA . GLY A 1 108 ? -24.929 -4.477 9.977 1.00 45.38 108 GLY A CA 1
ATOM 837 C C . GLY A 1 108 ? -24.842 -3.104 9.321 1.00 45.38 108 GLY A C 1
ATOM 838 O O . GLY A 1 108 ? -24.141 -2.227 9.814 1.00 45.38 108 GLY A O 1
ATOM 839 N N . SER A 1 109 ? -25.603 -2.926 8.244 1.00 46.19 109 SER A N 1
ATOM 840 C CA . SER A 1 109 ? -25.903 -1.663 7.555 1.00 46.19 109 SER A CA 1
ATOM 841 C C . SER A 1 109 ? -24.768 -0.972 6.796 1.00 46.19 109 SER A C 1
ATOM 843 O O . SER A 1 109 ? -24.201 -0.007 7.286 1.00 46.19 109 SER A O 1
ATOM 845 N N . ILE A 1 110 ? -24.567 -1.371 5.536 1.00 38.22 110 ILE A N 1
ATOM 846 C CA . ILE A 1 110 ? -24.683 -0.448 4.390 1.00 38.22 110 ILE A CA 1
ATOM 847 C C . ILE A 1 110 ? -25.367 -1.254 3.257 1.00 38.22 110 ILE A C 1
ATOM 849 O O . ILE A 1 110 ? -24.948 -2.395 3.048 1.00 38.22 110 ILE A O 1
ATOM 853 N N . PRO A 1 111 ? -26.448 -0.753 2.620 1.00 43.50 111 PRO A N 1
ATOM 854 C CA . PRO A 1 111 ? -27.110 -1.422 1.492 1.00 43.50 111 PRO A CA 1
ATOM 855 C C . PRO A 1 111 ? -26.217 -1.553 0.251 1.00 43.50 111 PRO A C 1
ATOM 857 O O . PRO A 1 111 ? -25.273 -0.743 0.103 1.00 43.50 111 PRO A O 1
#

InterPro domains:
  IPR003977 E3 ubiquitin-protein ligase parkin [PR01475] (14-24)
  IPR003977 E3 ubiquitin-protein ligase parkin [PR01475] (30-50)
  IPR003977 E3 ubiquitin-protein ligase parkin [PR01475] (58-74)
  IPR041170 RING/Ubox-like zinc-binding domain [PF17978] (37-101)
  IPR041565 Parkin, RING/Ubox like zinc-binding domain [PF17976] (1-26)
  IPR047535 E3 ubiquitin-protein ligase parkin, RING finger, HC subclass [cd16627] (45-100)

Radius of gyration: 19.32 Å; chains: 1; bounding box: 50×33×52 Å

Organism: Rattus norvegicus (NCBI:txid10116)